Protein AF-A0A3C1D1T0-F1 (afdb_monomer_lite)

Sequence (75 aa):
TAALSTDDLSKGYFGDEGMLAYVRGVQRREIREGIATVKHQNMAGSDIGDNHKEYFAGDAALKAGGQHNTMNQFS

Foldseek 3Di:
DVVVVVVQLCCCCVDDNNCVSCVVVPQVVCLVVVPPCNLVCVVVVLVVVQVVQCVVPPPNRPHCDDPPNPCVVRD

Secondary structure (DSSP, 8-state):
-HHHHHHHHHHHHHTTTTHHHHIIIIIHHHHHTT-GGGGHHHHTTHHHHHHHHHHHHGGG---S-STT-GGGG--

pLDDT: mean 93.15, std 4.69, range [68.19, 98.25]

Structure (mmCIF, N/CA/C/O backbone):
data_AF-A0A3C1D1T0-F1
#
_entry.id   AF-A0A3C1D1T0-F1
#
loop_
_atom_site.group_PDB
_atom_site.id
_atom_site.type_symbol
_atom_site.label_atom_id
_atom_site.label_alt_id
_atom_site.label_comp_id
_atom_site.label_asym_id
_atom_site.label_entity_id
_atom_site.label_seq_id
_atom_site.pdbx_PDB_ins_code
_atom_site.Cartn_x
_atom_site.Cartn_y
_atom_site.Cartn_z
_atom_site.occupancy
_atom_site.B_iso_or_equiv
_atom_site.auth_seq_id
_atom_site.auth_comp_id
_atom_site.auth_asym_id
_atom_site.auth_atom_id
_atom_site.pdbx_PDB_model_num
ATOM 1 N N . THR A 1 1 ? 0.800 5.093 18.216 1.00 90.12 1 THR A N 1
ATOM 2 C CA . THR A 1 1 ? 2.010 4.246 18.081 1.00 90.12 1 THR A CA 1
AT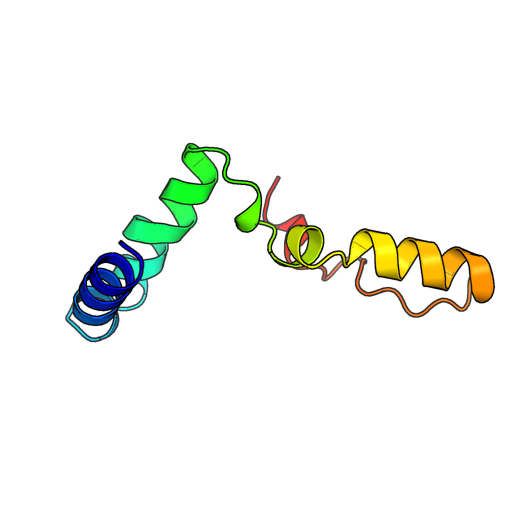OM 3 C C . THR A 1 1 ? 1.662 3.039 17.224 1.00 90.12 1 THR A C 1
ATOM 5 O O . THR A 1 1 ? 0.479 2.740 17.125 1.00 90.12 1 THR A O 1
ATOM 8 N N . ALA A 1 2 ? 2.636 2.342 16.625 1.00 94.25 2 ALA A N 1
ATOM 9 C CA . ALA A 1 2 ? 2.361 1.184 15.756 1.00 94.25 2 ALA A CA 1
ATOM 10 C C . ALA A 1 2 ? 1.597 0.048 16.470 1.00 94.25 2 ALA A C 1
ATOM 12 O O . ALA A 1 2 ? 0.703 -0.563 15.889 1.00 94.25 2 ALA A O 1
ATOM 13 N N . ALA A 1 3 ? 1.910 -0.199 17.748 1.00 97.25 3 ALA A N 1
ATOM 14 C CA . ALA A 1 3 ? 1.207 -1.195 18.557 1.00 97.25 3 ALA A CA 1
ATOM 15 C C . ALA A 1 3 ? -0.276 -0.834 18.759 1.00 97.25 3 ALA A C 1
ATOM 17 O O . ALA A 1 3 ? -1.139 -1.661 18.490 1.00 97.25 3 ALA A O 1
ATOM 18 N N . LEU A 1 4 ? -0.572 0.414 19.148 1.00 96.81 4 LEU A N 1
ATOM 19 C CA . LEU A 1 4 ? -1.948 0.882 19.352 1.00 96.81 4 LEU A CA 1
ATOM 20 C C . LEU A 1 4 ? -2.762 0.854 18.050 1.00 96.81 4 LEU A C 1
ATOM 22 O O . LEU A 1 4 ? -3.867 0.335 18.038 1.00 96.81 4 LEU A O 1
ATOM 26 N N . SER A 1 5 ? -2.201 1.335 16.933 1.00 94.69 5 SER A N 1
ATOM 27 C CA . SER A 1 5 ? -2.914 1.322 15.646 1.00 94.69 5 SER A CA 1
ATOM 28 C C . SER A 1 5 ? -3.214 -0.093 15.145 1.00 94.69 5 SER A C 1
ATOM 30 O O . SER A 1 5 ? -4.233 -0.309 14.495 1.00 94.69 5 SER A O 1
ATOM 32 N N . THR A 1 6 ? -2.336 -1.056 15.439 1.00 97.31 6 THR A N 1
ATOM 33 C CA . THR A 1 6 ? -2.549 -2.466 15.081 1.00 97.31 6 THR A CA 1
ATOM 34 C C . THR A 1 6 ? -3.613 -3.110 15.971 1.00 97.31 6 THR A C 1
ATOM 36 O O . THR A 1 6 ? -4.451 -3.851 15.461 1.00 97.31 6 THR A O 1
ATOM 39 N N . ASP A 1 7 ? -3.613 -2.814 17.274 1.00 97.69 7 ASP A N 1
ATOM 40 C CA . ASP A 1 7 ? -4.628 -3.283 18.228 1.00 97.69 7 ASP A CA 1
ATOM 41 C C . ASP A 1 7 ? -6.028 -2.750 17.877 1.00 97.69 7 ASP A C 1
ATOM 43 O O . ASP A 1 7 ? -6.967 -3.535 17.735 1.00 97.69 7 ASP A O 1
ATOM 47 N N . ASP A 1 8 ? -6.151 -1.443 17.626 1.00 97.12 8 ASP A N 1
ATOM 48 C CA . ASP A 1 8 ? -7.416 -0.807 17.236 1.00 97.12 8 ASP A CA 1
ATOM 49 C C . ASP A 1 8 ? -7.960 -1.383 15.918 1.00 97.12 8 ASP A C 1
ATOM 51 O O . ASP A 1 8 ? -9.141 -1.731 15.826 1.00 97.12 8 ASP A O 1
ATOM 55 N N . LEU A 1 9 ? -7.095 -1.547 14.906 1.00 97.75 9 LEU A N 1
ATOM 56 C CA . LEU A 1 9 ? -7.482 -2.161 13.635 1.00 97.75 9 LEU A CA 1
ATOM 57 C C . LEU A 1 9 ? -7.927 -3.613 13.830 1.00 97.75 9 LEU A C 1
ATOM 59 O O . LEU A 1 9 ? -8.958 -4.005 13.293 1.00 97.75 9 LEU A O 1
ATOM 63 N N . SER A 1 10 ? -7.178 -4.404 14.600 1.00 97.88 10 SER A N 1
ATOM 64 C CA . SER A 1 10 ? -7.478 -5.825 14.814 1.00 97.88 10 SER A CA 1
ATOM 65 C C . SER A 1 10 ? -8.822 -6.014 15.515 1.00 97.88 10 SER A C 1
ATOM 67 O O . SER A 1 10 ? -9.608 -6.864 15.104 1.00 97.88 10 SER A O 1
ATOM 69 N N . LYS A 1 11 ? -9.127 -5.188 16.524 1.00 97.62 11 LYS A N 1
ATOM 70 C CA . LYS A 1 11 ? -10.414 -5.224 17.234 1.00 97.62 11 LYS A CA 1
ATOM 71 C C . LYS A 1 11 ? -11.601 -4.985 16.304 1.00 97.62 11 LYS A C 1
ATOM 73 O O . LYS A 1 11 ? -12.567 -5.737 16.363 1.00 97.62 11 LYS A O 1
ATOM 78 N N . GLY A 1 12 ? -11.535 -3.969 15.442 1.00 97.75 12 GLY A N 1
ATOM 79 C CA . GLY A 1 12 ? -12.611 -3.690 14.484 1.00 97.75 12 GLY A CA 1
ATOM 80 C C . GLY A 1 12 ? -12.683 -4.725 13.359 1.00 97.75 12 GLY A C 1
ATOM 81 O O . GLY A 1 12 ? -13.766 -5.175 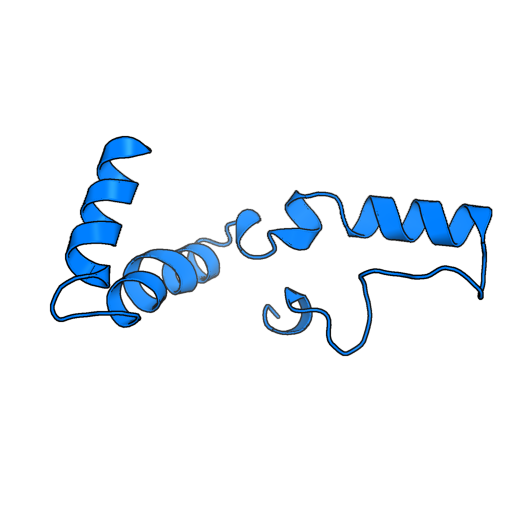12.993 1.00 97.75 12 GLY A O 1
ATOM 82 N N . TYR A 1 13 ? -11.526 -5.136 12.836 1.00 98.06 13 TYR A N 1
ATOM 83 C CA . TYR A 1 13 ? -11.428 -6.025 11.678 1.00 98.06 13 TYR A CA 1
ATOM 84 C C . TYR A 1 13 ? -11.845 -7.466 11.977 1.00 98.06 13 TYR A C 1
ATOM 86 O O . TYR A 1 13 ? -12.449 -8.115 11.129 1.00 98.06 13 TYR A O 1
ATOM 94 N N . PHE A 1 14 ? -11.532 -7.970 13.171 1.00 98.00 14 PHE A N 1
ATOM 95 C CA . PHE A 1 14 ? -11.971 -9.294 13.620 1.00 98.00 14 PHE A CA 1
ATOM 96 C C . PHE A 1 14 ? -13.249 -9.247 14.473 1.00 98.00 14 PHE A C 1
ATOM 98 O O . PHE A 1 14 ? -13.755 -10.298 14.860 1.00 98.00 14 PHE A O 1
ATOM 105 N N . GLY A 1 15 ? -13.763 -8.047 14.763 1.00 96.81 15 GLY A N 1
ATOM 106 C CA . GLY A 1 15 ? -15.075 -7.819 15.364 1.00 96.81 15 GLY A CA 1
ATOM 107 C C . GLY A 1 15 ? -16.168 -7.619 14.310 1.00 96.81 15 GLY A C 1
ATOM 108 O O . GLY A 1 15 ? -16.053 -8.066 13.170 1.00 96.81 15 GLY A O 1
ATOM 109 N N . ASP A 1 16 ? -17.229 -6.904 14.683 1.00 97.38 16 ASP A N 1
ATOM 110 C CA . ASP A 1 16 ? -18.442 -6.782 13.860 1.00 97.38 16 ASP A CA 1
ATOM 111 C C . ASP A 1 16 ? -18.254 -5.956 12.574 1.00 97.38 16 ASP A C 1
ATOM 113 O O . ASP A 1 16 ? -19.005 -6.118 11.612 1.00 97.38 16 ASP A O 1
ATOM 117 N N . GLU A 1 17 ? -17.272 -5.048 12.533 1.00 97.44 17 GLU A N 1
ATOM 118 C CA . GLU A 1 17 ? -17.057 -4.174 11.373 1.00 97.44 17 GLU A CA 1
ATOM 119 C C . GLU A 1 17 ? -16.366 -4.896 10.205 1.00 97.44 17 GLU A C 1
ATOM 121 O O . GLU A 1 17 ? -16.552 -4.515 9.042 1.00 97.44 17 GLU A O 1
ATOM 126 N N . GLY A 1 18 ? -15.560 -5.925 10.475 1.00 97.81 18 GLY A N 1
ATOM 127 C CA . GLY A 1 18 ? -14.855 -6.661 9.431 1.00 97.81 18 GLY A CA 1
ATOM 128 C C . GLY A 1 18 ? -13.974 -5.753 8.561 1.00 97.81 18 GLY A C 1
ATOM 129 O O . GLY A 1 18 ? -13.306 -4.824 9.024 1.00 97.81 18 GLY A O 1
ATOM 130 N N . MET A 1 19 ? -14.049 -5.947 7.242 1.00 98.25 19 MET A N 1
ATOM 131 C CA . MET A 1 19 ? -13.347 -5.110 6.258 1.00 98.25 19 MET A CA 1
ATOM 132 C C . MET A 1 19 ? -13.654 -3.610 6.371 1.00 98.25 19 MET A C 1
ATOM 134 O O . MET A 1 19 ? -12.846 -2.789 5.924 1.00 98.25 19 MET A O 1
ATOM 138 N N . LEU A 1 20 ? -14.797 -3.226 6.948 1.00 97.62 20 LEU A N 1
ATOM 139 C CA . LEU A 1 20 ? -15.163 -1.821 7.097 1.00 97.62 20 LEU A CA 1
ATOM 140 C C . LEU A 1 20 ? -14.200 -1.081 8.030 1.00 97.62 20 LEU A C 1
ATOM 142 O O . LEU A 1 20 ? -13.905 0.085 7.758 1.00 97.62 20 LEU A O 1
ATOM 146 N N . ALA A 1 21 ? -13.655 -1.759 9.046 1.00 97.81 21 ALA A N 1
ATOM 147 C CA . ALA A 1 21 ? -12.636 -1.202 9.935 1.00 97.81 21 ALA A CA 1
ATOM 148 C C . ALA A 1 21 ? -11.385 -0.780 9.147 1.00 97.81 21 ALA A C 1
ATOM 150 O O . ALA A 1 21 ? -10.906 0.347 9.280 1.00 97.81 21 ALA A O 1
ATOM 151 N N . TYR A 1 22 ? -10.916 -1.641 8.237 1.00 97.31 22 TYR A N 1
ATOM 152 C CA . TYR A 1 22 ? -9.775 -1.344 7.370 1.00 97.31 22 TYR A CA 1
ATOM 153 C C . TYR A 1 22 ? -10.090 -0.230 6.361 1.00 97.31 22 TYR A C 1
ATOM 155 O O . TYR A 1 22 ? -9.372 0.766 6.280 1.00 97.31 22 TYR A O 1
ATOM 163 N N . VAL A 1 23 ? -11.190 -0.354 5.611 1.00 96.50 23 VAL A N 1
ATOM 164 C CA . VAL A 1 23 ? -11.526 0.603 4.544 1.00 96.50 23 VAL A CA 1
ATOM 165 C C . VAL A 1 23 ? -11.780 2.001 5.109 1.00 96.50 23 VAL A C 1
ATOM 167 O O . VAL A 1 23 ? -11.297 2.991 4.559 1.00 96.50 23 VAL A O 1
ATOM 170 N N . ARG A 1 24 ? -12.540 2.105 6.204 1.00 95.88 24 ARG A N 1
ATOM 171 C CA . ARG A 1 24 ? -12.886 3.392 6.820 1.00 95.88 24 ARG A CA 1
ATOM 172 C C . ARG A 1 24 ? -11.721 3.969 7.621 1.00 95.88 24 ARG A C 1
ATOM 174 O O . ARG A 1 24 ? -11.445 5.158 7.484 1.00 95.88 24 ARG A O 1
ATOM 181 N N . GLY A 1 25 ? -11.093 3.155 8.469 1.00 94.94 25 GLY A N 1
ATOM 182 C CA . GLY A 1 25 ? -10.107 3.599 9.457 1.00 94.94 25 GLY A CA 1
ATOM 183 C C . GLY A 1 25 ? -8.689 3.755 8.915 1.00 94.94 25 GLY A C 1
ATOM 184 O O . GLY A 1 25 ? -7.926 4.542 9.470 1.00 94.94 25 GLY A O 1
ATOM 185 N N . VAL A 1 26 ? -8.355 3.053 7.830 1.00 95.38 26 VAL A N 1
ATOM 186 C CA . VAL A 1 26 ? -7.025 3.087 7.208 1.00 95.38 26 VAL A CA 1
ATOM 187 C C . VAL A 1 26 ? -7.138 3.655 5.799 1.00 95.38 26 VAL A C 1
ATOM 189 O O . VAL A 1 26 ? -6.893 4.839 5.592 1.00 95.38 26 VAL A O 1
ATOM 192 N N . GLN A 1 27 ? -7.619 2.863 4.840 1.00 94.69 27 GLN A N 1
ATOM 193 C CA . GLN A 1 27 ? -7.469 3.160 3.412 1.00 94.69 27 GLN A CA 1
ATOM 194 C C . GLN A 1 27 ? -8.047 4.525 3.000 1.00 94.69 27 GLN A C 1
ATOM 196 O O . GLN A 1 27 ? -7.369 5.335 2.371 1.00 94.69 27 GLN A O 1
ATOM 201 N N . ARG A 1 28 ? -9.299 4.827 3.370 1.00 95.12 28 ARG A N 1
ATOM 202 C CA . ARG A 1 28 ? -9.939 6.108 3.010 1.00 95.12 28 ARG A CA 1
ATOM 203 C C . ARG A 1 28 ? -9.297 7.310 3.693 1.00 95.12 28 ARG A C 1
ATOM 205 O O . ARG A 1 28 ? -9.357 8.410 3.146 1.00 95.12 28 ARG A O 1
ATOM 212 N N . ARG A 1 29 ? -8.735 7.117 4.888 1.00 95.12 29 ARG A N 1
ATOM 213 C CA . ARG A 1 29 ? -8.025 8.176 5.606 1.00 95.12 29 ARG A CA 1
ATOM 214 C C . ARG A 1 29 ? -6.689 8.459 4.952 1.00 95.12 29 ARG A C 1
ATOM 216 O O . ARG A 1 29 ? -6.444 9.608 4.620 1.00 95.12 29 ARG A O 1
ATOM 223 N N . GLU A 1 30 ? -5.902 7.426 4.672 1.00 94.75 30 GLU A N 1
ATOM 224 C CA . GLU A 1 30 ? -4.617 7.576 3.991 1.00 94.75 30 GLU A CA 1
ATOM 225 C C . GLU A 1 30 ? -4.772 8.253 2.618 1.00 94.75 30 GLU A C 1
ATOM 227 O O . GLU A 1 30 ? -4.008 9.161 2.297 1.00 94.75 30 GLU A O 1
ATOM 232 N N . ILE A 1 31 ? -5.809 7.895 1.843 1.00 93.62 31 ILE A N 1
ATOM 233 C CA . ILE A 1 31 ? -6.132 8.568 0.571 1.00 93.62 31 ILE A CA 1
ATOM 234 C C . ILE A 1 31 ? -6.452 10.052 0.796 1.00 93.62 31 ILE A C 1
ATOM 236 O O . ILE A 1 31 ? -5.932 10.913 0.092 1.00 93.62 31 ILE A O 1
ATOM 240 N N . ARG A 1 32 ? -7.306 10.372 1.776 1.00 95.12 32 ARG A N 1
ATOM 241 C CA . ARG A 1 32 ? -7.739 11.753 2.051 1.00 95.12 32 ARG A CA 1
ATOM 242 C C . ARG A 1 32 ? -6.613 12.630 2.591 1.00 95.12 32 ARG A C 1
ATOM 244 O O . ARG A 1 32 ? -6.570 13.818 2.294 1.00 95.12 32 ARG A O 1
ATOM 251 N N . GLU A 1 33 ? -5.743 12.048 3.402 1.00 95.50 33 GLU A N 1
ATOM 252 C CA . GLU A 1 33 ? -4.585 12.710 4.000 1.00 95.50 33 GLU A CA 1
ATOM 253 C C . GLU A 1 33 ? -3.391 12.763 3.020 1.00 95.50 33 GLU A C 1
ATOM 255 O O . GLU A 1 33 ? -2.379 13.385 3.327 1.00 95.50 33 GLU A O 1
ATOM 260 N N . GLY A 1 34 ? -3.507 12.158 1.828 1.00 92.75 34 GLY A N 1
ATOM 261 C CA . GLY A 1 34 ? -2.476 12.196 0.788 1.00 92.75 34 GLY A CA 1
ATOM 262 C C . GLY A 1 34 ? -1.221 11.393 1.138 1.00 92.75 34 GLY A C 1
ATOM 263 O O . GLY A 1 34 ? -0.119 11.752 0.726 1.00 92.75 34 GLY A O 1
ATOM 264 N N . ILE A 1 35 ? -1.361 10.321 1.920 1.00 94.00 35 ILE A N 1
ATOM 265 C CA . ILE A 1 35 ? -0.225 9.532 2.397 1.00 94.00 35 ILE A CA 1
ATOM 266 C C . ILE A 1 35 ? 0.348 8.696 1.244 1.00 94.00 35 ILE A C 1
ATOM 268 O O . ILE A 1 35 ? -0.335 7.859 0.654 1.00 94.00 35 ILE A O 1
ATOM 272 N N . ALA A 1 36 ? 1.637 8.878 0.946 1.00 89.44 36 ALA A N 1
ATOM 273 C CA . ALA A 1 36 ? 2.308 8.203 -0.170 1.00 89.44 36 ALA A CA 1
ATOM 274 C C . ALA A 1 36 ? 2.260 6.662 -0.081 1.00 89.44 36 ALA A C 1
ATOM 276 O O . ALA A 1 36 ? 2.194 5.979 -1.104 1.00 89.44 36 ALA A O 1
ATOM 277 N N . THR A 1 37 ? 2.226 6.103 1.136 1.00 90.62 37 THR A N 1
ATOM 278 C CA . THR A 1 37 ? 2.184 4.651 1.388 1.00 90.62 37 THR A CA 1
ATOM 279 C C . THR A 1 37 ? 0.909 3.958 0.930 1.00 90.62 37 THR A C 1
ATOM 281 O O . THR A 1 37 ? 0.929 2.735 0.809 1.00 90.62 37 THR A O 1
ATOM 284 N N . VAL A 1 38 ? -0.143 4.698 0.557 1.00 91.25 38 VAL A N 1
ATOM 285 C CA . VAL A 1 38 ? -1.302 4.129 -0.157 1.00 91.25 38 VAL A CA 1
ATOM 286 C C . VAL A 1 38 ? -0.840 3.389 -1.417 1.00 91.25 38 VAL A C 1
ATOM 288 O O . VAL A 1 38 ? -1.257 2.259 -1.682 1.00 91.25 38 VAL A O 1
ATOM 291 N N . LYS A 1 39 ? 0.105 3.983 -2.160 1.00 91.56 39 LYS A N 1
ATOM 292 C CA . LYS A 1 39 ? 0.782 3.359 -3.305 1.00 91.56 39 LYS A CA 1
ATOM 293 C C . LYS A 1 39 ? 1.990 2.553 -2.819 1.00 91.56 39 LYS A C 1
ATOM 295 O O . LYS A 1 39 ? 3.130 2.830 -3.184 1.00 91.56 39 LYS A O 1
ATOM 300 N N . HIS A 1 40 ? 1.743 1.537 -1.991 1.00 92.44 40 HIS A N 1
ATOM 301 C CA . HIS A 1 40 ? 2.792 0.735 -1.345 1.00 92.44 40 HIS A CA 1
ATOM 302 C C . HIS A 1 40 ? 3.790 0.095 -2.331 1.00 92.44 40 HIS A C 1
ATOM 304 O O . HIS A 1 40 ? 4.954 -0.065 -1.984 1.00 92.44 40 HIS A O 1
ATOM 310 N N . GLN A 1 41 ? 3.375 -0.207 -3.568 1.00 90.06 41 GLN A N 1
ATOM 311 C CA . GLN A 1 41 ? 4.270 -0.694 -4.631 1.00 90.06 41 GLN A CA 1
ATOM 312 C C . GLN A 1 41 ? 5.316 0.361 -5.041 1.00 90.06 41 GLN A C 1
ATOM 314 O O . GLN A 1 41 ? 6.503 0.053 -5.132 1.00 90.06 41 GLN A O 1
ATOM 319 N N . ASN A 1 42 ? 4.899 1.618 -5.234 1.00 91.06 42 ASN A N 1
ATOM 320 C CA . ASN A 1 42 ? 5.808 2.731 -5.521 1.00 91.06 42 ASN A CA 1
ATOM 321 C C . ASN A 1 42 ? 6.728 3.004 -4.324 1.00 91.06 42 ASN A C 1
ATOM 323 O O . ASN A 1 42 ? 7.939 3.093 -4.501 1.00 91.06 42 ASN A O 1
ATOM 327 N N . MET A 1 43 ? 6.181 3.017 -3.103 1.00 91.25 43 MET A N 1
ATOM 328 C CA . MET A 1 43 ? 6.988 3.164 -1.883 1.00 91.25 43 MET A CA 1
ATOM 329 C C . MET A 1 43 ? 8.019 2.043 -1.699 1.00 91.25 43 MET A C 1
ATOM 331 O O . MET A 1 43 ? 9.097 2.292 -1.168 1.00 91.25 43 MET A O 1
ATOM 335 N N . ALA A 1 44 ? 7.718 0.824 -2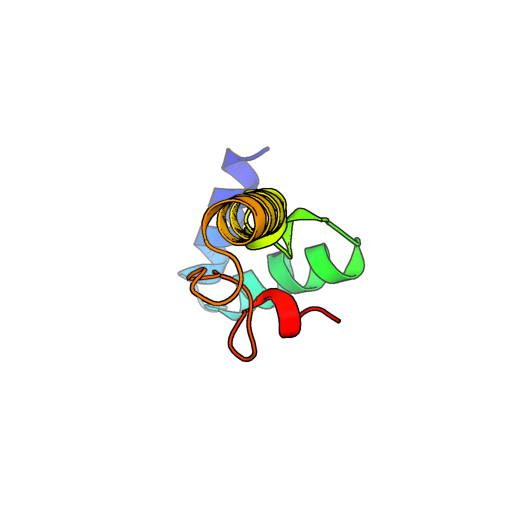.151 1.00 93.62 44 ALA A N 1
ATOM 336 C CA . ALA A 1 44 ? 8.661 -0.295 -2.162 1.00 93.62 44 ALA A CA 1
ATOM 337 C C . ALA A 1 44 ? 9.691 -0.218 -3.310 1.00 93.62 44 ALA A C 1
ATOM 339 O O . ALA A 1 44 ? 10.543 -1.096 -3.427 1.00 93.62 44 ALA A O 1
ATOM 340 N N . GLY A 1 45 ? 9.632 0.816 -4.155 1.00 92.56 45 GLY A N 1
ATOM 341 C CA . GLY A 1 45 ? 10.576 1.042 -5.247 1.00 92.56 45 GLY A CA 1
ATOM 342 C C . GLY A 1 45 ? 10.261 0.270 -6.528 1.00 92.56 45 GLY A C 1
ATOM 343 O O . GLY A 1 45 ? 11.158 0.096 -7.353 1.00 92.56 45 GLY A O 1
ATOM 344 N N . SER A 1 46 ? 9.016 -0.180 -6.732 1.00 92.94 46 SER A N 1
ATOM 345 C CA . SER A 1 46 ? 8.636 -0.939 -7.935 1.00 92.94 46 SER A CA 1
ATOM 346 C C . SER A 1 46 ? 8.975 -0.195 -9.232 1.00 92.94 46 SER A C 1
ATOM 348 O O . SER A 1 46 ? 9.470 -0.812 -10.172 1.00 92.94 46 SER A O 1
ATOM 350 N N . ASP A 1 47 ? 8.791 1.127 -9.269 1.00 92.44 47 ASP A N 1
ATOM 351 C CA . ASP A 1 47 ? 9.087 1.941 -10.457 1.00 92.44 47 ASP A CA 1
ATOM 352 C C . ASP A 1 47 ? 10.594 2.009 -10.747 1.00 92.44 47 ASP A C 1
ATOM 354 O O . ASP A 1 47 ? 11.020 1.966 -11.899 1.00 92.44 47 ASP A O 1
ATOM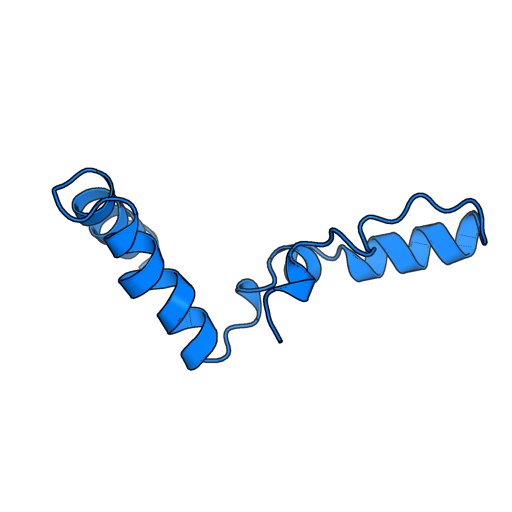 358 N N . ILE A 1 48 ? 11.426 2.044 -9.700 1.00 95.00 48 ILE A N 1
ATOM 359 C CA . ILE A 1 48 ? 12.889 1.993 -9.836 1.00 95.00 48 ILE A CA 1
ATOM 360 C C . ILE A 1 48 ? 13.307 0.628 -10.389 1.00 95.00 48 ILE A C 1
ATOM 362 O O . ILE A 1 48 ? 14.159 0.550 -11.274 1.00 95.00 48 ILE A O 1
ATOM 366 N N . GLY A 1 49 ? 12.686 -0.444 -9.892 1.00 94.44 49 GLY A N 1
ATOM 367 C CA . GLY A 1 49 ? 12.904 -1.799 -10.391 1.00 94.44 49 GLY A CA 1
ATOM 368 C C . GLY A 1 49 ? 12.525 -1.950 -11.864 1.00 94.44 49 GLY A C 1
ATOM 369 O O . GLY A 1 49 ? 13.271 -2.564 -12.624 1.00 94.44 49 GLY A O 1
ATOM 370 N N . ASP A 1 50 ? 11.409 -1.362 -12.288 1.00 94.88 50 ASP A N 1
ATOM 371 C CA . ASP A 1 50 ? 10.976 -1.404 -13.685 1.00 94.88 50 ASP A CA 1
ATOM 372 C C . ASP A 1 50 ? 11.889 -0.590 -14.603 1.00 94.88 50 ASP A C 1
ATOM 374 O O . ASP A 1 50 ? 12.295 -1.107 -15.642 1.00 94.88 50 ASP A O 1
ATOM 378 N N . ASN A 1 51 ? 12.311 0.608 -14.186 1.00 94.81 51 ASN A N 1
ATOM 379 C CA . ASN A 1 51 ? 13.298 1.402 -14.924 1.00 94.81 51 ASN A CA 1
ATOM 380 C C . ASN A 1 51 ? 14.625 0.649 -15.082 1.00 94.81 51 ASN A C 1
ATOM 382 O O . ASN A 1 51 ? 15.228 0.646 -16.152 1.00 94.81 51 ASN A O 1
ATOM 386 N N . HIS A 1 52 ? 15.080 -0.018 -14.018 1.00 95.81 52 HIS A N 1
ATOM 387 C CA . HIS A 1 52 ? 16.288 -0.833 -14.064 1.00 95.81 52 HIS A CA 1
ATOM 388 C C . HIS A 1 52 ? 16.145 -1.987 -15.065 1.00 95.81 52 HIS A C 1
ATOM 390 O O . HIS A 1 52 ? 17.028 -2.199 -15.890 1.00 95.81 52 HIS A O 1
ATOM 396 N N . LYS A 1 53 ? 15.024 -2.716 -15.047 1.00 94.19 53 LYS A N 1
ATOM 397 C CA . LYS A 1 53 ? 14.786 -3.805 -16.007 1.00 94.19 53 LYS A CA 1
ATOM 398 C C . LYS A 1 53 ? 14.709 -3.297 -17.442 1.00 94.19 53 LYS A C 1
ATOM 400 O O . LYS A 1 53 ? 15.282 -3.924 -18.324 1.00 94.19 53 LYS A O 1
ATOM 405 N N . GLU A 1 54 ? 14.030 -2.178 -17.671 1.00 94.25 54 GLU A N 1
ATOM 406 C CA . GLU A 1 54 ? 13.916 -1.562 -18.994 1.00 94.25 54 GLU A CA 1
ATOM 407 C C . GLU A 1 54 ? 15.286 -1.131 -19.527 1.00 94.25 54 GLU A C 1
ATOM 409 O O . GLU A 1 54 ? 15.603 -1.394 -20.684 1.00 94.25 54 GLU A O 1
ATOM 414 N N . TYR A 1 55 ? 16.152 -0.592 -18.665 1.00 95.00 55 TYR A N 1
ATOM 415 C CA . TYR A 1 55 ? 17.520 -0.235 -19.036 1.00 95.00 55 TYR A CA 1
ATOM 416 C C . TYR A 1 55 ? 18.347 -1.433 -19.541 1.00 95.00 55 TYR A C 1
ATOM 418 O O . TYR A 1 55 ? 19.096 -1.291 -20.504 1.00 95.00 55 TYR A O 1
ATOM 426 N N . PHE A 1 56 ? 18.221 -2.612 -18.918 1.00 93.69 56 PHE A N 1
ATOM 427 C CA . PHE A 1 56 ? 19.039 -3.788 -19.266 1.00 93.69 56 PHE A CA 1
ATOM 428 C C . PHE A 1 56 ? 18.398 -4.739 -20.284 1.00 93.69 56 PHE A C 1
ATOM 430 O O . PHE A 1 56 ? 19.120 -5.408 -21.021 1.00 93.69 56 PHE A O 1
ATOM 437 N N . ALA A 1 57 ? 17.069 -4.835 -20.315 1.00 95.06 57 ALA A N 1
ATOM 438 C CA . ALA A 1 57 ? 16.338 -5.804 -21.134 1.00 95.06 57 ALA A CA 1
ATOM 439 C C . ALA A 1 57 ? 15.486 -5.163 -22.242 1.00 95.06 57 ALA A C 1
ATOM 441 O O . ALA A 1 57 ? 14.917 -5.893 -23.056 1.00 95.06 57 ALA A O 1
ATOM 442 N N . GLY A 1 58 ? 15.401 -3.828 -22.296 1.00 92.06 58 GLY A N 1
ATOM 443 C CA . GLY A 1 58 ? 14.618 -3.101 -23.295 1.00 92.06 58 GLY A CA 1
ATOM 444 C C . GLY A 1 58 ? 13.174 -3.599 -23.359 1.00 92.06 58 GLY A C 1
ATOM 445 O O . GLY A 1 58 ? 12.528 -3.808 -22.332 1.00 92.06 58 G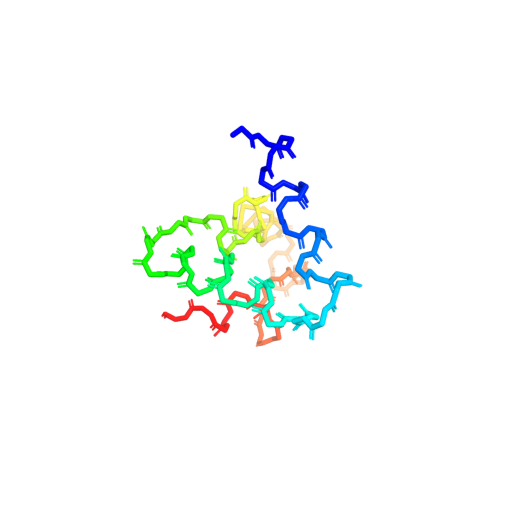LY A O 1
ATOM 446 N N . ASP A 1 59 ? 12.694 -3.870 -24.571 1.00 89.50 59 ASP A N 1
ATOM 447 C CA . ASP A 1 59 ? 11.321 -4.327 -24.826 1.00 89.50 59 ASP A CA 1
ATOM 448 C C . ASP A 1 59 ? 10.990 -5.697 -24.207 1.00 89.50 59 ASP A C 1
ATOM 450 O O . ASP A 1 59 ? 9.821 -6.022 -24.004 1.00 89.50 59 ASP A O 1
ATOM 454 N N . ALA A 1 60 ? 12.003 -6.508 -23.877 1.00 91.56 60 ALA A N 1
ATOM 455 C CA . ALA A 1 60 ? 11.818 -7.810 -23.237 1.00 91.56 60 ALA A CA 1
ATOM 456 C C . ALA A 1 60 ? 11.698 -7.720 -21.701 1.00 91.56 60 ALA A C 1
ATOM 458 O O . ALA A 1 60 ? 11.575 -8.747 -21.027 1.00 91.56 60 ALA A O 1
ATOM 459 N N . ALA A 1 61 ? 11.760 -6.516 -21.123 1.00 92.44 61 ALA A N 1
ATOM 460 C CA . ALA A 1 61 ? 11.713 -6.314 -19.681 1.00 92.44 61 ALA A CA 1
ATOM 461 C C . ALA A 1 61 ? 10.379 -6.772 -19.063 1.00 92.44 61 ALA A C 1
ATOM 463 O O . ALA A 1 61 ? 9.307 -6.244 -19.363 1.00 92.44 61 ALA A O 1
ATOM 464 N N . LEU A 1 62 ? 10.450 -7.707 -18.108 1.00 91.62 62 LEU A N 1
ATOM 465 C CA . LEU A 1 62 ? 9.286 -8.149 -17.337 1.00 91.62 62 LEU A CA 1
ATOM 466 C C . LEU A 1 62 ? 8.976 -7.168 -16.191 1.00 91.62 62 LEU A C 1
ATOM 468 O O . LEU A 1 62 ? 9.480 -7.306 -15.068 1.00 91.62 62 LEU A O 1
ATOM 472 N N . LYS A 1 63 ? 8.159 -6.158 -16.493 1.00 92.50 63 LYS A N 1
ATOM 473 C CA . LYS A 1 63 ? 7.774 -5.078 -15.571 1.00 92.50 63 LYS A CA 1
ATOM 474 C C . LYS A 1 63 ? 6.692 -5.504 -14.570 1.00 92.50 63 LYS A C 1
ATOM 476 O O . LYS A 1 63 ? 5.856 -6.351 -14.870 1.00 92.50 63 LYS A O 1
ATOM 481 N N . ALA A 1 64 ? 6.734 -4.925 -13.372 1.00 91.06 64 ALA A N 1
ATOM 482 C CA . ALA A 1 64 ? 5.674 -5.030 -12.366 1.00 91.06 64 ALA A CA 1
ATOM 483 C C . ALA A 1 64 ? 4.520 -4.042 -12.651 1.00 91.06 64 ALA A C 1
ATOM 485 O O . ALA A 1 64 ? 3.369 -4.266 -12.270 1.00 91.06 64 ALA A O 1
ATOM 486 N N . GLY A 1 65 ? 4.822 -2.942 -13.343 1.00 88.75 65 GLY A N 1
ATOM 487 C CA . GLY A 1 65 ? 3.882 -2.037 -13.993 1.00 88.75 65 GLY A CA 1
ATOM 488 C C . GLY A 1 65 ? 3.052 -2.707 -15.091 1.00 88.75 65 GLY A C 1
ATOM 489 O O . GLY A 1 65 ? 3.367 -3.791 -15.574 1.00 88.75 65 GLY A O 1
ATOM 490 N N . GLY A 1 66 ? 1.975 -2.042 -15.508 1.00 88.06 66 GLY A N 1
ATOM 491 C CA . GLY A 1 66 ? 1.101 -2.515 -16.582 1.00 88.06 66 GLY A CA 1
ATOM 492 C C . GLY A 1 66 ? -0.375 -2.254 -16.302 1.00 88.06 66 GLY A C 1
ATOM 493 O O . GLY A 1 66 ? -0.735 -1.616 -15.312 1.00 88.06 66 GLY A O 1
ATOM 494 N N . GLN A 1 67 ? -1.245 -2.771 -17.171 1.00 88.38 67 GLN A N 1
ATOM 495 C CA . GLN A 1 67 ? -2.695 -2.551 -17.090 1.00 88.38 67 GLN A CA 1
ATOM 496 C C . GLN A 1 67 ? -3.290 -3.014 -15.749 1.00 88.38 67 GLN A C 1
ATOM 498 O O . GLN A 1 67 ? -4.140 -2.334 -15.179 1.00 88.38 67 GLN A O 1
ATOM 503 N N . HIS A 1 68 ? -2.815 -4.146 -15.226 1.00 86.75 68 HIS A N 1
ATOM 504 C CA . HIS A 1 68 ? -3.316 -4.755 -13.990 1.00 86.75 68 HIS A CA 1
ATOM 505 C C . HIS A 1 68 ? -2.606 -4.272 -12.721 1.00 86.75 68 HIS A C 1
ATOM 507 O O . HIS A 1 68 ? -2.835 -4.825 -11.647 1.00 86.75 68 HIS A O 1
ATOM 513 N N . ASN A 1 69 ? -1.740 -3.260 -12.815 1.00 88.06 69 ASN A N 1
ATOM 514 C CA . ASN A 1 69 ? -1.054 -2.744 -11.641 1.00 88.06 69 ASN A CA 1
ATOM 515 C C . ASN A 1 69 ? -2.066 -2.106 -10.674 1.00 88.06 69 ASN A C 1
ATOM 517 O O . ASN A 1 69 ? -2.868 -1.252 -11.055 1.00 88.06 69 ASN A O 1
ATOM 521 N N . THR A 1 70 ? -2.020 -2.508 -9.403 1.00 84.06 70 THR A N 1
ATOM 522 C CA . THR A 1 70 ? -2.944 -2.026 -8.367 1.00 84.06 70 THR A CA 1
ATOM 523 C C . THR A 1 70 ? -2.835 -0.522 -8.128 1.00 84.06 70 THR A C 1
ATOM 525 O O . THR A 1 70 ? -3.806 0.090 -7.695 1.00 84.06 70 THR A O 1
ATOM 528 N N . MET A 1 71 ? -1.695 0.105 -8.444 1.00 86.12 71 MET A N 1
ATOM 529 C CA . MET A 1 71 ? -1.522 1.559 -8.358 1.00 86.12 71 MET A CA 1
ATOM 530 C C . MET A 1 71 ? -2.484 2.330 -9.268 1.00 86.12 71 MET A C 1
ATOM 532 O O . MET A 1 71 ? -2.832 3.462 -8.941 1.00 86.12 71 MET A O 1
ATOM 536 N N . ASN A 1 72 ? -2.980 1.709 -10.345 1.00 87.56 72 ASN A N 1
ATOM 537 C CA . ASN A 1 72 ? -3.954 2.317 -11.257 1.00 87.56 72 ASN A CA 1
ATOM 538 C C . ASN A 1 72 ? -5.3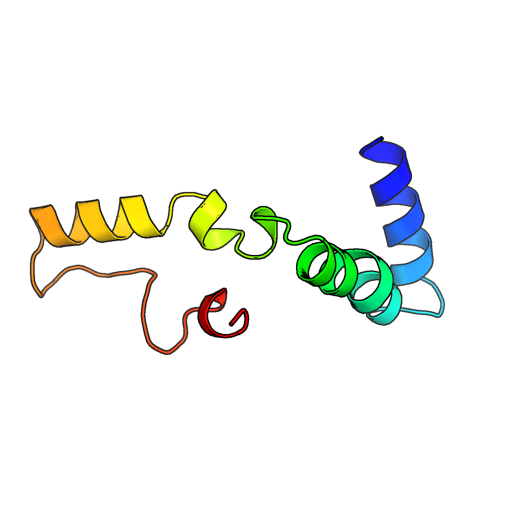31 2.543 -10.607 1.00 87.56 72 ASN A C 1
ATOM 540 O O . ASN A 1 72 ? -6.167 3.241 -11.171 1.00 87.56 72 ASN A O 1
ATOM 544 N N . GLN A 1 73 ? -5.582 1.965 -9.429 1.00 85.06 73 GLN A N 1
ATOM 545 C CA . GLN A 1 73 ? -6.815 2.170 -8.661 1.00 85.06 73 GLN A CA 1
ATOM 546 C C . GLN A 1 73 ? -6.763 3.433 -7.781 1.00 85.06 73 GLN A C 1
ATOM 548 O O . GLN A 1 73 ? -7.765 3.799 -7.172 1.00 85.06 73 GLN A O 1
ATOM 553 N N . PHE A 1 74 ? -5.601 4.092 -7.705 1.00 81.75 74 PHE A N 1
ATOM 554 C CA . PHE A 1 74 ? -5.350 5.268 -6.875 1.00 81.75 74 PHE A CA 1
ATOM 555 C C . PHE A 1 74 ? -5.001 6.458 -7.783 1.00 81.75 74 PHE A C 1
ATOM 557 O O . PHE A 1 74 ? -3.825 6.798 -7.969 1.00 81.75 74 PHE A O 1
ATOM 564 N N . SER A 1 75 ? -6.036 7.031 -8.404 1.00 68.19 75 SER A N 1
ATOM 565 C CA . SER A 1 75 ? -5.979 8.233 -9.251 1.00 68.19 75 SER A CA 1
ATOM 566 C C . SER A 1 75 ? -5.978 9.511 -8.426 1.00 68.19 75 SER A C 1
ATOM 568 O O . SER A 1 75 ? -6.912 9.639 -7.600 1.00 68.19 75 SER A O 1
#

Radius of gyration: 16.65 Å; chains: 1; bounding box: 38×22×44 Å